Protein AF-A0A914VPI0-F1 (afdb_monomer_lite)

InterPro domains:
  IPR000718 Peptidase M13 [PS51885] (1-111)
  IPR000718 Peptidase M13 [PTHR11733] (2-81)
  IPR008753 Peptidase M13, N-terminal domain [PF05649] (10-102)
  IPR024079 Metallopeptidase, catalytic domain superfamily [G3DSA:3.40.390.10] (1-35)
  IPR042089 Peptidase M13, domain 2 [G3DSA:1.10.1380.10] (36-105)

Foldseek 3Di:
DQQADCVDDCVVPVCCRRGVSVCVVDDADPPGPDDDVVVVVVVVVVVVVVVLLCDDDDPVPDDPVSVVSSVVVVVVPPVVVCVVCVVVVVQVVQVVVVHDPVVDPDDDDDD

Secondary structure (DSSP, 8-state):
-TT--TTS-TTT-HHHHHHHHHHHH-PPPTT-S---HHHHHHHHHHHHHHHHHHSPP-TTT--HHHHHHHHHHHHHH-HHHHHHHHHHHHHHHHHHTT--GGGTT------

Structure (mmCIF, N/CA/C/O backbone):
data_AF-A0A914VPI0-F1
#
_entry.id   AF-A0A914VPI0-F1
#
loop_
_atom_site.group_PDB
_atom_site.id
_atom_site.type_symbol
_atom_site.label_atom_id
_atom_site.label_alt_id
_atom_site.label_comp_id
_atom_site.label_asym_id
_atom_site.label_entity_id
_atom_site.label_seq_id
_atom_site.pdbx_PDB_ins_code
_atom_site.Cartn_x
_atom_site.Cartn_y
_atom_site.Cartn_z
_atom_site.occupancy
_atom_site.B_iso_or_equiv
_atom_site.auth_seq_id
_atom_site.auth_comp_id
_atom_site.auth_asym_id
_atom_site.auth_atom_id
_atom_site.pdbx_PDB_model_num
ATOM 1 N N . MET A 1 1 ? -9.112 -2.509 28.258 1.00 60.81 1 MET A N 1
ATOM 2 C CA . MET A 1 1 ? -10.455 -2.096 28.729 1.00 60.81 1 MET A CA 1
ATOM 3 C C . MET A 1 1 ? -10.968 -0.825 28.054 1.00 60.81 1 MET A C 1
ATOM 5 O O . MET A 1 1 ? -12.164 -0.602 28.101 1.00 60.81 1 MET A O 1
ATOM 9 N N . SER A 1 2 ? -10.125 -0.026 27.387 1.00 82.44 2 SER A N 1
ATOM 10 C CA . SER A 1 2 ? -10.544 1.194 26.674 1.00 82.44 2 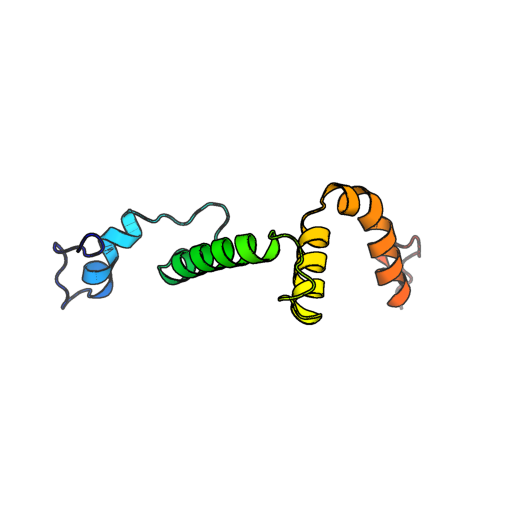SER A CA 1
ATOM 11 C C . SER A 1 2 ? -11.471 0.956 25.469 1.00 82.44 2 SER A C 1
ATOM 13 O O . SER A 1 2 ? -12.212 1.858 25.099 1.00 82.44 2 SER A O 1
ATOM 15 N N . SER A 1 3 ? -11.456 -0.240 24.872 1.00 86.94 3 SER A N 1
ATOM 16 C CA . SER A 1 3 ? -12.276 -0.590 23.698 1.00 86.94 3 SER A CA 1
ATOM 17 C C . SER A 1 3 ? -13.730 -0.961 24.013 1.00 86.94 3 SER A C 1
ATOM 19 O O . SER A 1 3 ? -14.582 -0.883 23.130 1.00 86.94 3 SER A O 1
ATOM 21 N N . MET A 1 4 ? -14.014 -1.362 25.256 1.00 92.56 4 MET A N 1
ATOM 22 C CA . MET A 1 4 ? -15.319 -1.891 25.663 1.00 92.56 4 MET A CA 1
ATOM 23 C C . MET A 1 4 ? -16.271 -0.765 26.059 1.00 92.56 4 MET A C 1
ATOM 25 O O . MET A 1 4 ? -15.866 0.149 26.779 1.00 92.56 4 MET A O 1
ATOM 29 N N . ASN A 1 5 ? -17.535 -0.866 25.649 1.00 94.25 5 ASN A N 1
ATOM 30 C CA . ASN A 1 5 ? -18.631 -0.028 26.121 1.00 94.25 5 ASN A CA 1
ATOM 31 C C . ASN A 1 5 ? -19.422 -0.770 27.214 1.00 94.25 5 ASN A C 1
ATOM 33 O O . ASN A 1 5 ? -20.345 -1.529 26.933 1.00 94.25 5 ASN A O 1
ATOM 37 N N . THR A 1 6 ? -19.063 -0.547 28.481 1.00 93.38 6 THR A N 1
ATOM 38 C CA . THR A 1 6 ? -19.673 -1.249 29.624 1.00 93.38 6 THR A CA 1
ATOM 39 C C . THR A 1 6 ? -21.097 -0.803 29.961 1.00 93.38 6 THR A C 1
ATOM 41 O O . THR A 1 6 ? -21.695 -1.359 30.877 1.00 93.38 6 THR A O 1
ATOM 44 N N . GLU A 1 7 ? -21.632 0.204 29.268 1.00 94.50 7 GLU A N 1
ATOM 45 C CA . GLU A 1 7 ? -23.016 0.665 29.442 1.00 94.50 7 GLU A CA 1
ATOM 46 C C . GLU A 1 7 ? -24.028 -0.228 28.709 1.00 94.50 7 GLU A C 1
ATOM 48 O O . GLU A 1 7 ? -25.225 -0.163 28.988 1.00 94.50 7 GLU A O 1
ATOM 53 N N . VAL A 1 8 ? -23.559 -1.071 27.784 1.00 94.94 8 VAL A N 1
ATOM 54 C CA . VAL A 1 8 ? -24.396 -1.988 27.005 1.00 94.94 8 VAL A CA 1
ATOM 55 C C . VAL A 1 8 ? -24.396 -3.374 27.642 1.00 94.94 8 VAL A C 1
ATOM 57 O O . VAL A 1 8 ? -23.370 -3.863 28.103 1.00 94.94 8 VAL A O 1
ATOM 60 N N . ASP A 1 9 ? -25.559 -4.022 27.685 1.00 95.62 9 ASP A N 1
ATOM 61 C CA . ASP A 1 9 ? -25.660 -5.403 28.158 1.00 95.62 9 ASP A CA 1
ATOM 62 C C . ASP A 1 9 ? -25.090 -6.366 27.092 1.00 95.62 9 ASP A C 1
ATOM 64 O O . ASP A 1 9 ? -25.642 -6.433 25.985 1.00 95.62 9 ASP A O 1
ATOM 68 N N . PRO A 1 10 ? -24.033 -7.144 27.403 1.00 95.19 10 PRO A N 1
ATOM 69 C CA . PRO A 1 10 ? -23.428 -8.084 26.460 1.00 95.19 10 PRO A CA 1
ATOM 70 C C . PRO A 1 10 ? -24.386 -9.176 25.971 1.00 95.19 10 PRO A C 1
ATOM 72 O O . PRO A 1 10 ? -24.151 -9.745 24.907 1.00 95.19 10 PRO A O 1
ATOM 75 N N . CYS A 1 11 ? -25.448 -9.491 26.720 1.00 96.69 11 CYS A N 1
ATOM 76 C CA . CYS A 1 11 ? -26.450 -10.476 26.309 1.00 96.69 11 CYS A CA 1
ATOM 77 C C . CYS A 1 11 ? -27.368 -9.956 25.192 1.00 96.69 11 CYS A C 1
ATOM 79 O O . CYS A 1 11 ? -27.969 -10.763 24.483 1.00 96.69 11 CYS A O 1
ATOM 81 N N . ASN A 1 12 ? -27.479 -8.632 25.040 1.00 96.94 12 ASN A N 1
ATOM 82 C CA . ASN A 1 12 ? -28.312 -7.996 24.020 1.00 96.94 12 ASN A CA 1
ATOM 83 C C . ASN A 1 12 ? -27.496 -7.619 22.779 1.00 96.94 12 ASN A C 1
ATOM 85 O O . ASN A 1 12 ? -27.931 -7.889 21.663 1.00 96.94 12 ASN A O 1
ATOM 89 N N . ASP A 1 13 ? -26.313 -7.026 22.972 1.00 96.12 13 ASP A N 1
ATOM 90 C CA . ASP A 1 13 ? -25.389 -6.688 21.887 1.00 96.12 13 ASP A CA 1
ATOM 91 C C . ASP A 1 13 ? -23.937 -6.834 22.356 1.00 96.12 13 ASP A C 1
ATOM 93 O O . ASP A 1 13 ? -23.317 -5.925 22.918 1.00 96.12 13 ASP A O 1
ATOM 97 N N . PHE A 1 14 ? -23.387 -8.025 22.125 1.00 96.19 14 PHE A N 1
ATOM 98 C CA . PHE A 1 14 ? -22.012 -8.330 22.499 1.00 96.19 14 PHE A CA 1
ATOM 99 C C . PHE A 1 14 ? -20.988 -7.518 21.694 1.00 96.19 14 PHE A C 1
ATOM 101 O O . PHE A 1 14 ? -19.904 -7.232 22.204 1.00 96.19 14 PHE A O 1
ATOM 108 N N . TYR A 1 15 ? -21.311 -7.142 20.452 1.00 93.81 15 TYR A N 1
ATOM 109 C CA . TYR A 1 15 ? -20.388 -6.406 19.593 1.00 93.81 15 TYR A CA 1
ATOM 110 C C . TYR A 1 15 ? -20.218 -4.969 20.086 1.00 93.81 15 TYR A C 1
ATOM 112 O O . TYR A 1 15 ? -19.087 -4.531 20.305 1.00 93.81 15 TYR A O 1
ATOM 120 N N . GLU A 1 16 ? -21.317 -4.263 20.359 1.00 95.00 16 GLU A N 1
ATOM 121 C CA . GLU A 1 16 ? -21.255 -2.913 20.931 1.00 95.00 16 GLU A CA 1
ATOM 122 C C . GLU A 1 16 ? -20.626 -2.933 22.332 1.00 95.00 16 GLU A C 1
ATOM 124 O O . GLU A 1 16 ? -19.779 -2.093 22.637 1.00 95.00 16 GLU A O 1
ATOM 129 N N . TYR A 1 17 ? -20.941 -3.927 23.168 1.00 95.06 17 TYR A N 1
ATOM 130 C CA . TYR A 1 17 ? -20.295 -4.070 24.476 1.00 95.06 17 TYR A CA 1
ATOM 131 C C . TYR A 1 17 ? -18.771 -4.233 24.368 1.00 95.06 17 TYR A C 1
ATOM 133 O O . TYR A 1 17 ? -18.012 -3.576 25.084 1.00 95.06 17 TYR A O 1
ATOM 141 N N . ALA A 1 18 ? -18.294 -5.101 23.474 1.00 94.06 18 ALA A N 1
ATOM 142 C CA . ALA A 1 18 ? -16.871 -5.408 23.359 1.00 94.06 18 ALA A CA 1
ATOM 143 C C . ALA A 1 18 ? -16.072 -4.331 22.599 1.00 94.06 18 ALA A C 1
ATOM 145 O O . ALA A 1 18 ? -14.909 -4.089 22.936 1.00 94.06 18 ALA A O 1
ATOM 146 N N . CYS A 1 19 ? -16.678 -3.694 21.590 1.00 93.25 19 CYS A N 1
ATOM 147 C CA . CYS A 1 19 ? -15.987 -2.852 20.608 1.00 93.25 19 CYS A CA 1
ATOM 148 C C . CYS A 1 19 ? -16.529 -1.419 20.488 1.00 93.25 19 CYS A C 1
ATOM 150 O O . CYS A 1 19 ? -15.892 -0.598 19.828 1.00 93.25 19 CYS A O 1
ATOM 152 N N . GLY A 1 20 ? -17.663 -1.082 21.103 1.00 92.00 20 GLY A N 1
ATOM 153 C CA . GLY A 1 20 ? -18.370 0.182 20.863 1.00 92.00 20 GLY A CA 1
ATOM 154 C C . GLY A 1 20 ? -17.538 1.436 21.135 1.00 92.00 20 GLY A C 1
ATOM 155 O O . GLY A 1 20 ? -17.606 2.416 20.393 1.00 92.00 20 GLY A O 1
ATOM 156 N N . ASN A 1 21 ? -16.669 1.406 22.150 1.00 93.75 21 ASN A N 1
ATOM 157 C CA . ASN A 1 21 ? -15.753 2.519 22.416 1.00 93.75 21 ASN A CA 1
ATOM 158 C C . ASN A 1 21 ? -14.548 2.537 21.467 1.00 93.75 21 ASN A C 1
ATOM 160 O O . ASN A 1 21 ? -13.998 3.605 21.204 1.00 93.75 21 ASN A O 1
ATOM 164 N N . TRP A 1 22 ? -14.140 1.393 20.918 1.00 92.19 22 TRP A N 1
ATOM 165 C CA . TRP A 1 22 ? -13.097 1.352 19.895 1.00 92.19 22 TRP A CA 1
ATOM 166 C C . TRP A 1 22 ? -13.563 2.031 18.606 1.00 92.19 22 TRP A C 1
ATOM 168 O O . TRP A 1 22 ? -12.867 2.916 18.119 1.00 92.19 22 TRP A O 1
ATOM 178 N N . ILE A 1 23 ? -14.770 1.707 18.131 1.00 88.38 23 ILE A N 1
ATOM 179 C CA . ILE A 1 23 ? -15.354 2.280 16.905 1.00 88.38 23 ILE A CA 1
ATOM 180 C C . ILE A 1 23 ? -15.473 3.805 17.016 1.00 88.38 23 ILE A C 1
ATOM 182 O O . ILE A 1 23 ? -15.099 4.528 16.098 1.00 88.38 23 ILE A O 1
ATOM 186 N N . LYS A 1 24 ? -15.925 4.317 18.169 1.00 88.12 24 LYS A N 1
ATOM 187 C CA . LYS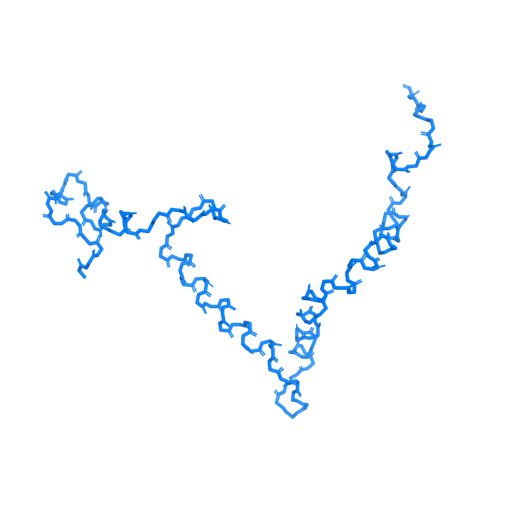 A 1 24 ? -16.036 5.768 18.419 1.00 88.12 24 LYS A CA 1
ATOM 188 C C . LYS A 1 24 ? -14.695 6.503 18.338 1.00 88.12 24 LYS A C 1
ATOM 190 O O . LYS A 1 24 ? -14.667 7.669 17.963 1.00 88.12 24 LYS A O 1
ATOM 195 N N . ASN A 1 25 ? -13.605 5.835 18.709 1.00 89.50 25 ASN A N 1
ATOM 196 C CA . ASN A 1 25 ? -12.266 6.424 18.751 1.00 89.50 25 ASN A CA 1
ATOM 197 C C . ASN A 1 25 ? -11.447 6.179 17.473 1.00 89.50 25 ASN A C 1
ATOM 199 O O . ASN A 1 25 ? -10.384 6.775 17.327 1.00 89.50 25 ASN A O 1
ATOM 203 N N . HIS A 1 26 ? -11.923 5.323 16.567 1.00 88.38 26 HIS A N 1
ATOM 204 C CA . HIS A 1 26 ? -11.245 4.978 15.316 1.00 88.38 26 HIS A CA 1
ATOM 205 C C . HIS A 1 26 ? -12.211 5.213 14.149 1.00 88.38 26 HIS A C 1
ATOM 207 O O . HIS A 1 26 ? -12.786 4.258 13.628 1.00 88.38 26 HIS A O 1
ATOM 213 N N . PRO A 1 27 ? -12.458 6.479 13.762 1.00 89.75 27 PRO A N 1
ATOM 214 C CA . PRO A 1 27 ? -13.196 6.772 12.540 1.00 89.75 27 PRO A CA 1
ATOM 215 C C . PRO A 1 27 ? -12.412 6.277 11.320 1.00 89.75 27 PRO A C 1
ATOM 217 O O . PRO A 1 27 ? -11.183 6.243 11.345 1.00 89.75 27 PRO A O 1
ATOM 220 N N . ILE A 1 28 ? -13.125 5.913 10.252 1.00 89.12 28 ILE A N 1
ATOM 221 C CA . ILE A 1 28 ? -12.508 5.490 8.989 1.00 89.12 28 ILE A CA 1
ATOM 222 C C . ILE A 1 28 ? -11.751 6.692 8.385 1.00 89.12 28 ILE A C 1
ATOM 224 O O . ILE A 1 28 ? -12.382 7.731 8.172 1.00 89.12 28 ILE A O 1
ATOM 228 N N . PRO A 1 29 ? -10.432 6.580 8.138 1.00 87.56 29 PRO A N 1
ATOM 229 C CA . PRO A 1 29 ? -9.640 7.610 7.459 1.00 87.56 29 PRO A CA 1
ATOM 230 C C . PRO A 1 29 ? -10.079 7.868 6.007 1.00 87.56 29 PRO A C 1
ATOM 232 O O . PRO A 1 29 ? -10.658 6.993 5.370 1.00 87.56 29 PRO A O 1
ATOM 235 N N . ASP A 1 30 ? -9.745 9.038 5.451 1.00 91.25 30 ASP A N 1
ATOM 236 C CA . ASP A 1 30 ? -10.121 9.422 4.074 1.00 91.25 30 ASP A CA 1
ATOM 237 C C . ASP A 1 30 ? -9.487 8.532 2.988 1.00 91.25 30 ASP A C 1
ATOM 239 O O . ASP A 1 30 ? -10.008 8.421 1.877 1.00 91.25 30 ASP A O 1
ATOM 243 N N . ASP A 1 31 ? -8.352 7.908 3.295 1.00 88.94 31 ASP A N 1
ATOM 244 C CA . ASP A 1 31 ? -7.592 7.025 2.412 1.00 88.94 31 ASP A CA 1
ATOM 245 C C . ASP A 1 31 ? -7.934 5.538 2.596 1.00 88.94 31 ASP A C 1
ATOM 247 O O . ASP A 1 31 ? -7.357 4.687 1.916 1.00 88.94 31 ASP A O 1
ATOM 251 N N . ALA A 1 32 ? -8.894 5.210 3.467 1.00 86.25 32 ALA A N 1
ATOM 252 C CA . ALA A 1 32 ? -9.257 3.837 3.786 1.00 86.25 32 ALA A CA 1
ATOM 253 C C . ALA A 1 32 ? -10.753 3.558 3.549 1.00 86.25 32 ALA A C 1
ATOM 255 O O . ALA A 1 32 ? -11.615 4.366 3.889 1.00 86.25 32 ALA A O 1
ATOM 256 N N . PRO A 1 33 ? -11.114 2.380 3.011 1.00 86.62 33 PRO A N 1
ATOM 257 C CA . PRO A 1 33 ? -12.515 1.981 2.878 1.00 86.62 33 PRO A CA 1
ATOM 258 C C . PRO A 1 33 ? -13.120 1.453 4.194 1.00 86.62 33 PRO A C 1
ATOM 260 O O . PRO A 1 33 ? -14.343 1.400 4.327 1.00 86.62 33 PRO A O 1
ATOM 263 N N . SER A 1 34 ? -12.285 1.027 5.148 1.00 88.00 34 SER A N 1
ATOM 264 C CA . SER A 1 34 ? -12.673 0.445 6.438 1.00 88.00 34 SER A CA 1
ATOM 265 C C . SER A 1 34 ? -11.584 0.649 7.491 1.00 88.00 34 SER A C 1
ATOM 267 O O . SER A 1 34 ? -10.447 0.979 7.165 1.00 88.00 34 SER A O 1
ATOM 269 N N . VAL A 1 35 ? -11.930 0.424 8.762 1.00 86.50 35 VAL A N 1
ATOM 270 C CA . VAL A 1 35 ? -10.974 0.404 9.873 1.00 86.50 35 VAL A CA 1
ATOM 271 C C . VAL A 1 35 ? -11.302 -0.754 10.812 1.00 86.50 35 VAL A C 1
ATOM 273 O O . VAL A 1 35 ? -12.441 -0.927 11.251 1.00 86.50 35 VAL A O 1
ATOM 276 N N . SER A 1 36 ? -10.301 -1.567 11.122 1.00 87.50 36 SER A N 1
ATOM 277 C CA . SER A 1 36 ? -10.367 -2.608 12.143 1.00 87.50 36 SER A CA 1
ATOM 278 C C . SER A 1 36 ? -9.001 -2.741 12.825 1.00 87.50 36 SER A C 1
ATOM 280 O O . SER A 1 36 ? -8.007 -2.132 12.428 1.00 87.50 36 SER A O 1
ATOM 282 N N . ASN A 1 37 ? -8.933 -3.554 13.877 1.00 85.00 37 ASN A N 1
ATOM 283 C CA . ASN A 1 37 ? -7.660 -3.845 14.538 1.00 85.00 37 ASN A CA 1
ATOM 284 C C . ASN A 1 37 ? -6.659 -4.568 13.615 1.00 85.00 37 ASN A C 1
ATOM 286 O O . ASN A 1 37 ? -5.458 -4.501 13.866 1.00 85.00 37 ASN A O 1
ATOM 290 N N . PHE A 1 38 ? -7.131 -5.263 12.573 1.00 85.75 38 PHE A N 1
ATOM 291 C CA . PHE A 1 38 ? -6.251 -5.923 11.608 1.00 85.75 38 PHE A CA 1
ATOM 292 C C . PHE A 1 38 ? -5.542 -4.919 10.699 1.00 85.75 38 PHE A C 1
ATOM 294 O O . PHE A 1 38 ? -4.364 -5.106 10.417 1.00 85.75 38 PHE A O 1
ATOM 301 N N . GLU A 1 39 ? -6.221 -3.848 10.290 1.00 85.25 39 GLU A N 1
ATOM 302 C CA . GLU A 1 39 ? -5.638 -2.759 9.506 1.00 85.25 39 GLU A CA 1
ATOM 303 C C . GLU A 1 39 ? -4.536 -2.063 10.307 1.00 85.25 39 GLU A C 1
ATOM 305 O O . GLU A 1 39 ? -3.453 -1.863 9.770 1.00 85.25 39 GLU A O 1
ATOM 310 N N . ASN A 1 40 ? -4.751 -1.805 11.604 1.00 84.75 40 ASN A N 1
ATOM 311 C CA . ASN A 1 40 ? -3.707 -1.244 12.471 1.00 84.75 40 ASN A CA 1
ATOM 312 C C . ASN A 1 40 ? -2.457 -2.142 12.506 1.00 84.75 40 ASN A C 1
ATOM 314 O O . ASN A 1 40 ? -1.339 -1.666 12.337 1.00 84.75 40 ASN A O 1
ATOM 318 N N . LEU A 1 41 ? -2.643 -3.457 12.668 1.00 88.88 41 LEU A N 1
ATOM 319 C CA . LEU A 1 41 ? -1.529 -4.409 12.641 1.00 88.88 41 LEU A CA 1
ATOM 320 C C . LEU A 1 41 ? -0.841 -4.456 11.266 1.00 88.88 41 LEU A C 1
ATOM 322 O O . LEU A 1 41 ? 0.377 -4.605 11.189 1.00 88.88 41 LEU A O 1
ATOM 326 N N . GLY A 1 42 ? -1.618 -4.351 10.188 1.00 90.19 42 GLY A N 1
ATOM 327 C CA . GLY A 1 42 ? -1.102 -4.269 8.825 1.00 90.19 42 GLY A CA 1
ATOM 328 C C . GLY A 1 42 ? -0.219 -3.041 8.628 1.00 90.19 42 GLY A C 1
ATOM 329 O O . GLY A 1 42 ? 0.887 -3.178 8.118 1.00 90.19 42 GLY A O 1
ATOM 330 N N . GLN A 1 43 ? -0.654 -1.877 9.112 1.00 87.31 43 GLN A N 1
ATOM 331 C CA . GLN A 1 43 ? 0.124 -0.638 9.061 1.00 87.31 43 GLN A CA 1
ATOM 332 C C . GLN A 1 43 ? 1.436 -0.753 9.844 1.00 87.31 43 GLN A C 1
ATOM 334 O O . GLN A 1 43 ? 2.492 -0.410 9.316 1.00 87.31 43 GLN A O 1
ATOM 339 N N . ASP A 1 44 ? 1.403 -1.298 11.064 1.00 92.31 44 ASP A N 1
ATOM 340 C CA . ASP A 1 44 ? 2.620 -1.523 11.857 1.00 92.31 44 ASP A CA 1
ATOM 341 C C . ASP A 1 44 ? 3.606 -2.456 11.127 1.00 92.31 44 ASP A C 1
ATOM 343 O O . ASP A 1 44 ? 4.819 -2.222 11.114 1.00 92.31 44 ASP A O 1
ATOM 347 N N . LEU A 1 45 ? 3.089 -3.506 10.477 1.00 95.75 45 LEU A N 1
ATOM 348 C CA . LEU A 1 45 ? 3.893 -4.420 9.669 1.00 95.75 45 LEU A CA 1
ATOM 349 C C . LEU A 1 45 ? 4.481 -3.726 8.433 1.00 95.75 45 LEU A C 1
ATOM 351 O O . LEU A 1 45 ? 5.652 -3.933 8.124 1.00 95.75 45 LEU A O 1
ATOM 355 N N . GLU A 1 46 ? 3.696 -2.916 7.727 1.00 94.94 46 GLU A N 1
ATOM 356 C CA . GLU A 1 46 ? 4.155 -2.153 6.564 1.00 94.94 46 GLU A CA 1
ATOM 357 C C . GLU A 1 46 ? 5.267 -1.170 6.935 1.00 94.94 46 GLU A C 1
ATOM 359 O O . GLU A 1 46 ? 6.256 -1.074 6.208 1.00 94.94 46 GLU A O 1
ATOM 364 N N . VAL A 1 47 ? 5.162 -0.502 8.089 1.00 96.00 47 VAL A N 1
ATOM 365 C CA . VAL A 1 47 ? 6.222 0.371 8.614 1.00 96.00 47 VAL A CA 1
ATOM 366 C C . VAL A 1 47 ? 7.503 -0.426 8.860 1.00 96.00 47 VAL A C 1
ATOM 368 O O . VAL A 1 47 ? 8.562 -0.040 8.368 1.00 96.00 47 VAL A O 1
ATOM 371 N N . ALA A 1 48 ? 7.412 -1.572 9.538 1.00 96.94 48 ALA A N 1
ATOM 372 C CA . ALA A 1 48 ? 8.575 -2.424 9.783 1.00 96.94 48 ALA A CA 1
ATOM 373 C C . ALA A 1 48 ? 9.201 -2.955 8.477 1.00 96.94 48 ALA A C 1
ATOM 375 O O . ALA A 1 48 ? 10.423 -2.995 8.331 1.00 96.94 48 ALA A O 1
ATOM 376 N N . LEU A 1 49 ? 8.380 -3.344 7.496 1.00 97.06 49 LEU A N 1
ATOM 377 C CA . LEU A 1 49 ? 8.858 -3.788 6.183 1.00 97.06 49 LEU A CA 1
ATOM 378 C C . LEU A 1 49 ? 9.544 -2.659 5.415 1.00 97.06 49 LEU A C 1
ATOM 380 O O . LEU A 1 49 ? 10.592 -2.887 4.810 1.00 97.06 49 LEU A O 1
ATOM 384 N N . LYS A 1 50 ? 8.977 -1.450 5.451 1.00 97.06 50 LYS A N 1
ATOM 385 C CA . LYS A 1 50 ? 9.573 -0.265 4.836 1.00 97.06 50 LYS A CA 1
ATOM 386 C C . LYS A 1 50 ? 10.962 0.000 5.406 1.00 97.06 50 LYS A C 1
ATOM 388 O O . LYS A 1 50 ? 11.899 0.166 4.630 1.00 97.06 50 LYS A O 1
ATOM 393 N N . GLU A 1 51 ? 11.113 -0.026 6.731 1.00 96.62 51 GLU A N 1
ATOM 394 C CA . GLU A 1 51 ? 12.414 0.158 7.386 1.00 96.62 51 GLU A CA 1
ATOM 395 C C . GLU A 1 51 ? 13.452 -0.843 6.856 1.00 96.62 51 GLU A C 1
ATOM 397 O O . GLU A 1 51 ? 14.522 -0.440 6.402 1.00 96.62 51 GLU A O 1
ATOM 402 N N . LEU A 1 52 ? 13.102 -2.133 6.798 1.00 95.81 52 LEU A N 1
ATOM 403 C CA . LEU A 1 52 ? 13.988 -3.185 6.285 1.00 95.81 52 LEU A CA 1
ATOM 404 C C . LEU A 1 52 ? 14.346 -3.010 4.799 1.00 95.81 52 LEU A C 1
ATOM 406 O O . LEU A 1 52 ? 15.455 -3.353 4.380 1.00 95.81 52 LEU A O 1
ATOM 410 N N . LEU A 1 53 ? 13.418 -2.508 3.981 1.00 96.81 53 LEU A N 1
ATOM 411 C CA . LEU A 1 53 ? 13.628 -2.302 2.544 1.00 96.81 5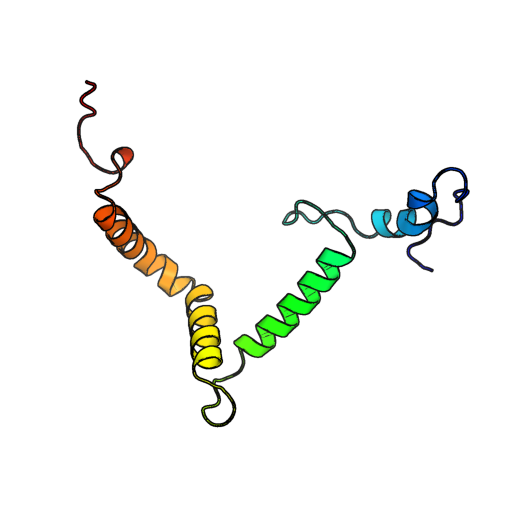3 LEU A CA 1
ATOM 412 C C . LEU A 1 53 ? 14.436 -1.034 2.229 1.00 96.81 53 LEU A C 1
ATOM 414 O O . LEU A 1 53 ? 15.088 -0.971 1.184 1.00 96.81 53 LEU A O 1
ATOM 418 N N . GLU A 1 54 ? 14.417 -0.037 3.114 1.00 95.81 54 GLU A N 1
ATOM 419 C CA . GLU A 1 54 ? 15.186 1.208 2.981 1.00 95.81 54 GLU A CA 1
ATOM 420 C C . GLU A 1 54 ? 16.627 1.088 3.504 1.00 95.81 54 GLU A C 1
ATOM 422 O O . GLU A 1 54 ? 17.489 1.905 3.162 1.00 95.81 54 GLU A O 1
ATOM 427 N N . GLU A 1 55 ? 16.932 0.045 4.279 1.00 94.81 55 GLU A N 1
ATOM 428 C CA . GLU A 1 55 ? 18.298 -0.265 4.687 1.00 94.81 55 GLU A CA 1
ATOM 429 C C . GLU A 1 55 ? 19.227 -0.491 3.487 1.00 94.81 55 GLU A C 1
ATOM 431 O O . GLU A 1 55 ? 18.898 -1.170 2.507 1.00 94.81 55 GLU A O 1
ATOM 436 N N . LYS A 1 56 ? 20.467 0.0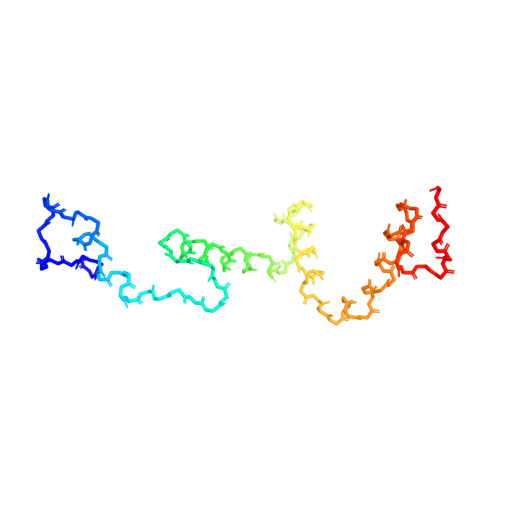05 3.601 1.00 92.69 56 LYS A N 1
ATOM 437 C CA . LYS A 1 56 ? 21.496 -0.223 2.580 1.00 92.69 56 LYS A CA 1
ATOM 438 C C . LYS A 1 56 ? 21.695 -1.720 2.356 1.00 92.69 56 LYS A C 1
ATOM 440 O O . LYS A 1 56 ? 21.796 -2.492 3.306 1.00 92.69 56 LYS A O 1
ATOM 445 N N . TYR A 1 57 ? 21.785 -2.112 1.089 1.00 93.44 57 TYR A N 1
ATOM 446 C CA . TYR A 1 57 ? 22.099 -3.486 0.719 1.00 93.44 57 TYR A CA 1
ATOM 447 C C . TYR A 1 57 ? 23.433 -3.925 1.335 1.00 93.44 57 TYR A C 1
ATOM 449 O O . TYR A 1 57 ? 24.445 -3.225 1.220 1.00 93.44 57 TYR A O 1
ATOM 457 N N . ASN A 1 58 ? 23.428 -5.099 1.960 1.00 93.56 58 ASN A N 1
ATOM 458 C CA . ASN A 1 58 ? 24.605 -5.707 2.555 1.00 93.56 58 ASN A CA 1
ATOM 459 C C . ASN A 1 58 ? 24.928 -7.028 1.854 1.00 93.56 58 ASN A C 1
ATOM 461 O O . ASN A 1 58 ? 24.315 -8.048 2.132 1.00 93.56 58 ASN A O 1
ATOM 465 N N . ALA A 1 59 ? 25.958 -7.035 1.009 1.00 89.69 59 ALA A N 1
ATOM 466 C CA . ALA A 1 59 ? 26.361 -8.213 0.235 1.00 89.69 59 ALA A CA 1
ATOM 467 C C . ALA A 1 59 ? 26.789 -9.444 1.063 1.00 89.69 59 ALA A C 1
ATOM 469 O O . ALA A 1 59 ? 26.968 -10.518 0.494 1.00 89.69 59 ALA A O 1
ATOM 470 N N . VAL A 1 60 ? 27.002 -9.301 2.377 1.00 91.25 60 VAL A N 1
ATOM 471 C CA . VAL A 1 60 ? 27.370 -10.411 3.271 1.00 91.25 60 VAL A CA 1
ATOM 472 C C . VAL A 1 60 ? 26.133 -11.072 3.882 1.00 91.25 60 VAL A C 1
ATOM 474 O O . VAL A 1 60 ? 26.114 -12.292 4.027 1.00 91.25 60 VAL A O 1
ATOM 477 N N . SER A 1 61 ? 25.118 -10.287 4.258 1.00 90.75 61 SER A N 1
ATOM 478 C CA . SER A 1 61 ? 23.903 -10.784 4.927 1.00 90.75 61 SER A CA 1
ATOM 479 C C . SER A 1 61 ? 22.695 -10.917 4.003 1.00 90.75 61 SER A C 1
ATOM 481 O O . SER A 1 61 ? 21.828 -11.753 4.252 1.00 90.75 61 SER A O 1
ATOM 483 N N . ASP A 1 62 ? 22.625 -10.109 2.950 1.00 94.12 62 ASP A N 1
ATOM 484 C CA . ASP A 1 62 ? 21.470 -10.032 2.068 1.00 94.12 62 ASP A CA 1
ATOM 485 C C . ASP A 1 62 ? 21.662 -10.990 0.890 1.00 94.12 62 ASP A C 1
ATOM 487 O O . ASP A 1 62 ? 22.617 -10.894 0.119 1.00 94.12 62 ASP A O 1
ATOM 491 N N . GLY A 1 63 ? 20.721 -11.919 0.729 1.00 95.12 63 GLY A N 1
ATOM 492 C CA . GLY A 1 63 ? 20.661 -12.765 -0.459 1.00 95.12 63 GLY A CA 1
ATOM 493 C C . GLY A 1 63 ? 20.171 -12.000 -1.692 1.00 95.12 63 GLY A C 1
ATOM 494 O O . GLY A 1 63 ? 19.573 -10.928 -1.593 1.00 95.12 63 GLY A O 1
ATOM 495 N N . GLU A 1 64 ? 20.330 -12.603 -2.870 1.00 95.38 64 GLU A N 1
ATOM 496 C CA . GLU A 1 64 ? 19.899 -12.014 -4.148 1.00 95.38 64 GLU A CA 1
ATOM 497 C C . GLU A 1 64 ? 18.404 -11.641 -4.168 1.00 95.38 64 GLU A C 1
ATOM 499 O O . GLU A 1 64 ? 18.017 -10.619 -4.730 1.00 95.38 64 GLU A O 1
ATOM 504 N N . ALA A 1 65 ? 17.550 -12.439 -3.519 1.00 95.94 65 ALA A N 1
ATOM 505 C CA . ALA A 1 65 ? 16.122 -12.141 -3.414 1.00 95.94 65 ALA A CA 1
ATOM 506 C C . ALA A 1 65 ? 15.853 -10.851 -2.618 1.00 95.94 65 ALA A C 1
ATOM 508 O O . ALA A 1 65 ? 15.026 -10.038 -3.026 1.00 95.94 65 ALA A O 1
ATOM 509 N N . VAL A 1 66 ? 16.585 -10.641 -1.518 1.00 96.50 66 VAL A N 1
ATOM 510 C CA . VAL A 1 66 ? 16.484 -9.428 -0.692 1.00 96.50 66 VAL A CA 1
ATOM 511 C C . VAL A 1 66 ? 17.008 -8.224 -1.465 1.00 96.50 66 VAL A C 1
ATOM 513 O O . VAL A 1 66 ? 16.386 -7.166 -1.447 1.00 96.50 66 VAL A O 1
ATOM 516 N N . HIS A 1 67 ? 18.103 -8.398 -2.207 1.00 95.75 67 HIS A N 1
ATOM 517 C CA . HIS A 1 67 ? 18.641 -7.354 -3.071 1.00 95.75 67 HIS A CA 1
ATOM 518 C C . HIS A 1 67 ? 17.605 -6.868 -4.093 1.00 95.75 67 HIS A C 1
ATOM 520 O O . HIS A 1 67 ? 17.307 -5.677 -4.133 1.00 95.75 67 HIS A O 1
ATOM 526 N N . LYS A 1 68 ? 16.980 -7.791 -4.839 1.00 96.62 68 LYS A N 1
ATOM 527 C CA . LYS A 1 68 ? 15.928 -7.457 -5.815 1.00 96.62 68 LYS A CA 1
ATOM 528 C C . LYS A 1 68 ? 14.721 -6.786 -5.165 1.00 96.62 68 LYS A C 1
ATOM 530 O O . LYS A 1 68 ? 14.166 -5.862 -5.747 1.00 96.62 68 LYS A O 1
ATOM 535 N N . ALA A 1 69 ? 14.321 -7.221 -3.968 1.00 97.19 69 ALA A N 1
ATOM 536 C CA . ALA A 1 69 ? 13.221 -6.595 -3.237 1.00 97.19 69 ALA A CA 1
ATOM 537 C C . ALA A 1 69 ? 13.540 -5.137 -2.859 1.00 97.19 69 ALA A C 1
ATOM 539 O O . ALA A 1 69 ? 12.718 -4.253 -3.102 1.00 97.19 69 ALA A O 1
ATOM 540 N N . LYS A 1 70 ? 14.747 -4.870 -2.339 1.00 97.00 70 LYS A N 1
ATOM 541 C CA . LYS A 1 70 ? 15.219 -3.513 -2.012 1.00 97.00 70 LYS A CA 1
ATOM 542 C C . LYS A 1 70 ? 15.307 -2.623 -3.256 1.00 97.00 70 LYS A C 1
ATOM 544 O O . LYS A 1 70 ? 14.841 -1.487 -3.234 1.00 97.00 70 LYS A O 1
ATOM 549 N N . GLU A 1 71 ? 15.856 -3.133 -4.358 1.00 96.00 71 GLU A N 1
ATOM 550 C CA . GLU A 1 71 ? 15.929 -2.386 -5.623 1.00 96.00 71 GLU A CA 1
ATOM 551 C C . GLU A 1 71 ? 14.542 -2.080 -6.194 1.00 96.00 71 GLU A C 1
ATOM 553 O O . GLU A 1 71 ? 14.275 -0.952 -6.607 1.00 96.00 7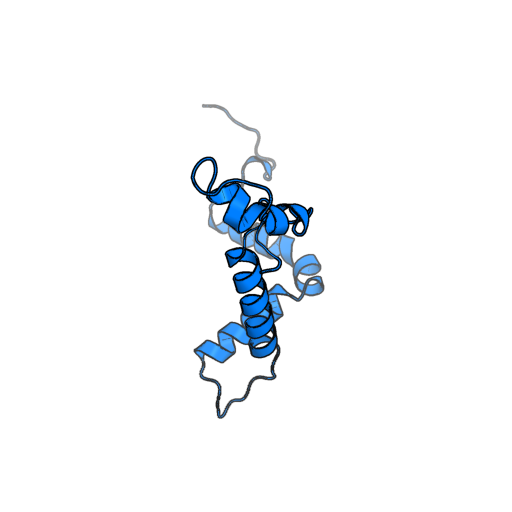1 GLU A O 1
ATOM 558 N N . PHE A 1 72 ? 13.642 -3.064 -6.186 1.00 96.31 72 PHE A N 1
ATOM 559 C CA . PHE A 1 72 ? 12.271 -2.881 -6.649 1.00 96.31 72 PHE A CA 1
ATOM 560 C C . PHE A 1 72 ? 11.533 -1.828 -5.814 1.00 96.31 72 PHE A C 1
ATOM 562 O O . PHE A 1 72 ? 10.879 -0.948 -6.373 1.00 96.31 72 PHE A O 1
ATOM 569 N N . HIS A 1 73 ? 11.703 -1.858 -4.488 1.00 96.88 73 HIS A N 1
ATOM 570 C CA . HIS A 1 73 ? 11.171 -0.837 -3.586 1.00 96.88 73 HIS A CA 1
ATOM 571 C C . HIS A 1 73 ? 11.683 0.569 -3.948 1.00 96.88 73 HIS A C 1
ATOM 573 O O . HIS A 1 73 ? 10.892 1.498 -4.099 1.00 96.88 73 HIS A O 1
ATOM 579 N N . GLN A 1 74 ? 12.989 0.725 -4.185 1.00 95.88 74 GLN A N 1
ATOM 580 C CA . GLN A 1 74 ? 13.579 2.010 -4.583 1.00 95.88 74 GLN A CA 1
ATOM 581 C C . GLN A 1 74 ? 13.063 2.519 -5.936 1.00 95.88 74 GLN A C 1
ATOM 583 O O . GLN A 1 74 ? 12.843 3.720 -6.095 1.00 95.88 74 GLN A O 1
ATOM 588 N N . GLN A 1 75 ? 12.861 1.629 -6.911 1.00 95.12 75 GLN A N 1
ATOM 589 C CA . GLN A 1 75 ? 12.294 2.006 -8.209 1.00 95.12 75 GLN A CA 1
ATOM 590 C C . GLN A 1 75 ? 10.836 2.457 -8.084 1.00 95.12 75 GLN A C 1
ATOM 592 O O . GLN A 1 75 ? 10.451 3.430 -8.728 1.00 95.12 75 GLN A O 1
ATOM 597 N N . CYS A 1 76 ? 10.053 1.796 -7.227 1.00 95.62 76 CYS A N 1
ATOM 598 C CA . CYS A 1 76 ? 8.661 2.154 -6.957 1.00 95.62 76 CYS A CA 1
ATOM 599 C C . CYS A 1 76 ? 8.528 3.561 -6.347 1.00 95.62 76 CYS A C 1
ATOM 601 O O . CYS A 1 76 ? 7.644 4.320 -6.733 1.00 95.62 76 CYS A O 1
ATOM 603 N N . LEU A 1 77 ? 9.435 3.937 -5.438 1.00 95.88 77 LEU A N 1
ATOM 604 C CA . LEU A 1 77 ? 9.392 5.235 -4.752 1.00 95.88 77 LEU A CA 1
ATOM 605 C C . LEU A 1 77 ? 10.001 6.397 -5.553 1.00 95.88 77 LEU A C 1
ATOM 607 O O . LEU A 1 77 ? 9.843 7.558 -5.173 1.00 95.88 77 LEU A O 1
ATOM 611 N N . ASN A 1 78 ? 10.717 6.131 -6.649 1.00 96.75 78 ASN A N 1
ATOM 612 C CA . ASN A 1 78 ? 11.342 7.184 -7.449 1.00 96.75 78 ASN A CA 1
ATOM 613 C C . ASN A 1 78 ? 10.331 7.851 -8.397 1.00 96.75 78 ASN A C 1
ATOM 615 O O . ASN A 1 78 ? 10.367 7.667 -9.616 1.00 96.75 78 ASN A O 1
ATOM 619 N N . GLU A 1 79 ? 9.456 8.681 -7.829 1.00 96.19 79 GLU A N 1
ATOM 620 C CA . GLU A 1 79 ? 8.412 9.403 -8.567 1.00 96.19 79 GLU A CA 1
ATOM 621 C C . GLU A 1 79 ? 8.968 10.246 -9.718 1.00 96.19 79 GLU A C 1
ATOM 623 O O . GLU A 1 79 ? 8.348 10.340 -10.774 1.00 96.19 79 GLU A O 1
ATOM 628 N N . THR A 1 80 ? 10.163 10.827 -9.562 1.00 96.94 80 THR A N 1
ATOM 629 C CA . THR A 1 80 ? 10.781 11.636 -10.625 1.00 96.94 80 THR A CA 1
ATOM 630 C C . THR A 1 80 ? 11.096 10.779 -11.848 1.00 96.94 80 THR A C 1
ATOM 632 O O . THR A 1 80 ? 10.758 11.154 -12.971 1.00 96.94 80 THR A O 1
ATOM 635 N N . ALA A 1 81 ? 11.715 9.611 -11.648 1.00 95.44 81 ALA A N 1
ATOM 636 C CA . ALA A 1 81 ? 11.996 8.685 -12.740 1.00 95.44 81 ALA A CA 1
ATOM 637 C C . ALA A 1 81 ? 10.699 8.195 -13.397 1.00 95.44 81 ALA A C 1
ATOM 639 O O . ALA A 1 81 ? 10.607 8.177 -14.627 1.00 95.44 81 ALA A O 1
ATOM 640 N N . ILE A 1 82 ? 9.682 7.869 -12.593 1.00 96.31 82 ILE A N 1
ATOM 641 C CA . ILE A 1 82 ? 8.367 7.438 -13.081 1.00 96.31 82 ILE A CA 1
ATOM 642 C C . ILE A 1 82 ? 7.736 8.538 -13.943 1.00 96.31 82 ILE A C 1
ATOM 644 O O . ILE A 1 82 ? 7.397 8.290 -15.097 1.00 96.31 82 ILE A O 1
ATOM 648 N N . LEU A 1 83 ? 7.646 9.775 -13.452 1.00 96.44 83 LEU A N 1
ATOM 649 C CA . LEU A 1 83 ? 7.018 10.883 -14.181 1.00 96.44 83 LEU A CA 1
ATOM 650 C C . LEU A 1 83 ? 7.737 11.231 -15.492 1.00 96.44 83 LEU A C 1
ATOM 652 O O . LEU A 1 83 ? 7.091 11.671 -16.443 1.00 96.44 83 LEU A O 1
ATOM 656 N N . LEU A 1 84 ? 9.050 11.008 -15.572 1.00 97.12 84 LEU A N 1
ATOM 657 C CA . LEU A 1 84 ? 9.824 11.242 -16.793 1.00 97.12 84 LEU A CA 1
ATOM 658 C C . LEU A 1 84 ? 9.717 10.102 -17.817 1.00 97.12 84 LEU A C 1
ATOM 660 O O . LEU A 1 84 ? 9.902 10.348 -19.008 1.00 97.12 84 LEU A O 1
ATOM 664 N N . THR A 1 85 ? 9.438 8.868 -17.384 1.00 95.94 85 THR A N 1
ATOM 665 C CA . THR A 1 85 ? 9.548 7.669 -18.239 1.00 95.94 85 THR A CA 1
ATOM 666 C C . THR A 1 85 ? 8.238 6.905 -18.449 1.00 95.94 85 THR A C 1
ATOM 668 O O . THR A 1 85 ? 8.165 6.095 -19.376 1.00 95.94 85 THR A O 1
ATOM 671 N N . TRP A 1 86 ? 7.183 7.186 -17.666 1.00 95.06 86 TRP A N 1
ATOM 672 C CA . TRP A 1 86 ? 5.928 6.415 -17.663 1.00 95.06 86 TRP A CA 1
ATOM 673 C C . TRP A 1 86 ? 5.319 6.263 -19.053 1.00 95.06 86 TRP A C 1
ATOM 675 O O . TRP A 1 86 ? 4.796 5.200 -19.377 1.00 95.06 86 TRP A O 1
ATOM 685 N N . ARG A 1 87 ? 5.383 7.312 -19.885 1.00 94.44 87 ARG A N 1
ATOM 686 C CA . ARG A 1 87 ? 4.742 7.295 -21.199 1.00 94.44 87 ARG A CA 1
ATOM 687 C C . ARG A 1 87 ? 5.407 6.296 -22.137 1.00 94.44 87 ARG A C 1
ATOM 689 O O . ARG A 1 87 ? 4.700 5.551 -22.802 1.00 94.44 87 ARG A O 1
ATOM 696 N N . GLY A 1 88 ? 6.740 6.258 -22.147 1.00 95.06 88 GLY A N 1
ATOM 697 C CA . GLY A 1 88 ? 7.495 5.299 -22.953 1.00 95.06 88 GLY A CA 1
ATOM 698 C C . GLY A 1 88 ? 7.222 3.868 -22.506 1.00 95.06 88 GLY A C 1
ATOM 699 O O . GLY A 1 88 ? 6.822 3.044 -23.318 1.00 95.06 88 GLY A O 1
ATOM 700 N N . ALA A 1 89 ? 7.314 3.608 -21.196 1.00 94.81 89 ALA A N 1
ATOM 701 C CA . ALA A 1 89 ? 7.011 2.290 -20.636 1.00 94.81 89 ALA A CA 1
ATOM 702 C C . ALA A 1 89 ? 5.574 1.839 -20.960 1.00 94.81 89 ALA A C 1
ATOM 704 O O . ALA A 1 89 ? 5.340 0.688 -21.324 1.00 94.81 89 ALA A O 1
ATOM 705 N N . PHE A 1 90 ? 4.609 2.756 -20.869 1.00 94.06 90 PHE A N 1
ATOM 706 C CA . PHE A 1 90 ? 3.223 2.497 -21.241 1.00 94.06 90 PHE A CA 1
ATOM 707 C C . PHE A 1 90 ? 3.082 2.158 -22.732 1.00 94.06 90 PHE A C 1
ATOM 709 O O . PHE A 1 90 ? 2.435 1.169 -23.072 1.00 94.06 90 PHE A O 1
ATOM 716 N N . ASP A 1 91 ? 3.691 2.945 -23.621 1.00 93.50 91 ASP A N 1
ATOM 717 C CA . ASP A 1 91 ? 3.618 2.728 -25.069 1.00 93.50 91 ASP A CA 1
ATOM 718 C C . ASP A 1 91 ? 4.280 1.404 -25.485 1.00 93.50 91 ASP A C 1
ATOM 720 O O . ASP A 1 91 ? 3.708 0.662 -26.290 1.00 93.50 91 ASP A O 1
ATOM 724 N N . ASP A 1 92 ? 5.417 1.053 -24.882 1.00 94.88 92 ASP A N 1
ATOM 725 C CA . ASP A 1 92 ? 6.104 -0.224 -25.100 1.00 94.88 92 ASP A CA 1
ATOM 726 C C . ASP A 1 92 ? 5.202 -1.405 -24.717 1.00 94.88 92 ASP A C 1
ATOM 728 O O . ASP A 1 92 ? 4.980 -2.312 -25.525 1.00 94.88 92 ASP A O 1
ATOM 732 N N . VAL A 1 93 ? 4.598 -1.359 -23.523 1.00 94.50 93 VAL A N 1
ATOM 733 C CA . VAL A 1 93 ? 3.666 -2.396 -23.057 1.00 94.50 93 VAL A CA 1
ATOM 734 C C . VAL A 1 93 ? 2.466 -2.495 -23.995 1.00 94.50 93 VAL A C 1
ATOM 736 O O . VAL A 1 93 ? 2.163 -3.578 -24.493 1.00 94.50 93 VAL A O 1
ATOM 739 N N . ILE A 1 94 ? 1.803 -1.383 -24.305 1.00 92.62 94 ILE A N 1
ATOM 740 C CA . ILE A 1 94 ? 0.611 -1.385 -25.159 1.00 92.62 94 ILE A CA 1
ATOM 741 C C . ILE A 1 94 ? 0.919 -1.870 -26.578 1.00 92.62 94 ILE A C 1
ATOM 743 O O . ILE A 1 94 ? 0.131 -2.628 -27.150 1.00 92.62 94 ILE A O 1
ATOM 747 N N . SER A 1 95 ? 2.061 -1.485 -27.147 1.00 92.25 95 SER A N 1
ATOM 748 C CA . SER A 1 95 ? 2.476 -1.955 -28.471 1.00 92.25 95 SER A CA 1
ATOM 749 C C . SER A 1 95 ? 2.703 -3.469 -28.496 1.00 92.25 95 SER A C 1
ATOM 751 O O . SER A 1 95 ? 2.291 -4.125 -29.455 1.00 92.25 95 SER A O 1
ATOM 753 N N . SER A 1 96 ? 3.245 -4.041 -27.413 1.00 94.56 96 SER A N 1
ATOM 754 C CA . SER A 1 96 ? 3.444 -5.489 -27.283 1.00 94.56 96 SER A CA 1
ATOM 755 C C . SER A 1 96 ? 2.129 -6.284 -27.296 1.00 94.56 96 SER A C 1
ATOM 757 O O . SER A 1 96 ? 2.102 -7.421 -27.764 1.00 94.56 96 SER A O 1
ATOM 759 N N . PHE A 1 97 ? 1.021 -5.664 -26.873 1.00 92.50 97 PHE A N 1
ATOM 760 C CA . PHE A 1 97 ? -0.324 -6.251 -26.885 1.00 92.50 97 PHE A CA 1
ATOM 761 C C . PHE A 1 97 ? -1.142 -5.920 -28.149 1.00 92.50 97 PHE A C 1
ATOM 763 O O . PHE A 1 97 ? -2.340 -6.188 -28.195 1.00 92.50 97 PHE A O 1
ATOM 770 N N . GLY A 1 98 ? -0.521 -5.362 -29.196 1.00 87.38 98 GLY A N 1
ATOM 771 C CA . GLY A 1 98 ? -1.194 -5.034 -30.463 1.00 87.38 98 GLY A CA 1
ATOM 772 C C . GLY A 1 98 ? -1.788 -3.621 -30.535 1.00 87.38 98 GLY A C 1
ATOM 773 O O . GLY A 1 98 ? -2.433 -3.266 -31.526 1.00 87.38 98 GLY A O 1
ATOM 774 N N . GLY A 1 99 ? -1.515 -2.786 -29.531 1.00 87.88 99 GLY A N 1
ATOM 775 C CA . GLY A 1 99 ? -1.942 -1.392 -29.467 1.00 87.88 99 GLY A CA 1
ATOM 776 C C . GLY A 1 99 ? -3.279 -1.182 -28.753 1.00 87.88 99 GLY A C 1
ATOM 777 O O . GLY A 1 99 ? -4.048 -2.107 -28.514 1.00 87.88 99 GLY A O 1
ATOM 778 N N . TRP A 1 100 ? -3.580 0.079 -28.437 1.00 88.31 100 TRP A N 1
ATOM 779 C CA . TRP A 1 100 ? -4.841 0.488 -27.813 1.00 88.31 100 TRP A CA 1
ATOM 780 C C . TRP A 1 100 ? -5.641 1.339 -28.800 1.00 88.31 100 TRP A C 1
ATOM 782 O O . TRP A 1 100 ? -5.276 2.482 -29.075 1.00 88.31 100 TRP A O 1
ATOM 792 N N . GLY A 1 101 ? -6.752 0.808 -29.320 1.00 85.69 101 GLY A N 1
ATOM 793 C CA . GLY A 1 101 ? -7.541 1.438 -30.390 1.00 85.69 101 GLY A CA 1
ATOM 794 C C . GLY A 1 101 ? -7.946 2.891 -30.111 1.00 85.69 101 GLY A C 1
ATOM 795 O O . GLY A 1 101 ? -7.746 3.742 -30.966 1.00 85.69 101 GLY A O 1
ATOM 796 N N . SER A 1 102 ? -8.399 3.199 -28.889 1.00 85.94 102 SER A N 1
ATOM 797 C CA . SER A 1 102 ? -8.736 4.572 -28.460 1.00 85.94 102 SER A CA 1
ATOM 798 C C . SER A 1 102 ? -7.558 5.559 -28.439 1.00 85.94 102 SER A C 1
ATOM 800 O O . SER A 1 102 ? -7.794 6.762 -28.389 1.00 85.94 102 SER A O 1
ATOM 802 N N . LEU A 1 103 ? -6.311 5.077 -28.409 1.00 82.38 103 LEU A N 1
ATOM 803 C CA . LEU A 1 103 ? -5.106 5.915 -28.395 1.00 82.38 103 LEU A CA 1
ATOM 804 C C . LEU A 1 103 ? -4.484 6.046 -29.787 1.00 82.38 103 LEU A C 1
ATOM 806 O O . LEU A 1 103 ? -3.674 6.937 -30.028 1.00 82.38 103 LEU A O 1
ATOM 810 N N . THR A 1 104 ? -4.856 5.159 -30.709 1.00 69.12 104 THR A N 1
ATOM 811 C CA . THR A 1 104 ? -4.407 5.212 -32.096 1.00 69.12 104 THR A CA 1
ATOM 812 C C . THR A 1 104 ? -5.397 6.005 -32.934 1.00 69.12 104 THR A C 1
ATOM 814 O O . THR A 1 104 ? -6.602 5.810 -32.823 1.00 69.12 104 THR A O 1
ATOM 817 N N . ASN A 1 105 ? -4.900 6.837 -33.847 1.00 60.72 105 ASN A N 1
ATOM 818 C CA . ASN A 1 105 ? -5.717 7.551 -34.830 1.00 60.72 105 ASN A CA 1
ATOM 819 C C . ASN A 1 105 ? -6.214 6.603 -35.949 1.00 60.72 105 ASN A C 1
ATOM 821 O O . ASN A 1 105 ? -6.093 6.899 -37.136 1.00 60.72 105 ASN A O 1
ATOM 825 N N . ARG A 1 106 ? -6.687 5.403 -35.581 1.00 56.50 106 ARG A N 1
ATOM 826 C CA . ARG A 1 106 ? -7.377 4.483 -36.483 1.00 56.50 106 ARG A CA 1
ATOM 827 C C . ARG A 1 106 ? -8.857 4.821 -36.425 1.00 56.50 106 ARG A C 1
ATOM 829 O O . ARG A 1 106 ? -9.487 4.685 -35.380 1.00 56.50 106 ARG A O 1
ATOM 836 N N . SER A 1 107 ? -9.395 5.264 -37.556 1.00 53.78 107 SER A N 1
ATOM 837 C CA . SER A 1 107 ? -10.831 5.383 -37.780 1.00 53.78 107 SER A CA 1
ATOM 838 C C . SER A 1 107 ? -11.485 4.066 -37.370 1.00 53.78 107 SER A C 1
ATOM 840 O O . SER A 1 107 ? -11.146 3.013 -3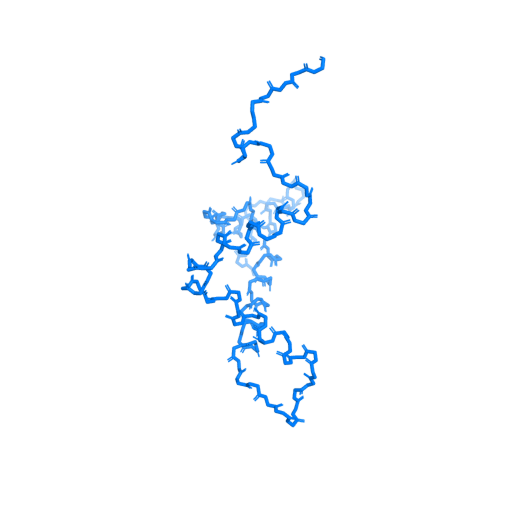7.914 1.00 53.78 107 SER A O 1
ATOM 842 N N . PHE A 1 108 ? -12.387 4.125 -36.392 1.00 51.06 108 PHE A N 1
ATOM 843 C CA . PHE A 1 108 ? -13.244 3.005 -36.028 1.00 51.06 108 PHE A CA 1
ATOM 844 C C . PHE A 1 108 ? -13.959 2.558 -37.311 1.00 51.06 108 PHE A C 1
ATOM 846 O O . PHE A 1 108 ? -14.744 3.318 -37.876 1.00 51.06 108 PHE A O 1
ATOM 853 N N . THR A 1 109 ? -13.620 1.381 -37.829 1.00 52.22 109 THR A N 1
ATOM 854 C CA . THR A 1 109 ? -14.371 0.735 -38.908 1.00 52.22 109 THR A CA 1
ATOM 855 C C . THR A 1 109 ? -15.182 -0.357 -38.225 1.00 52.22 109 THR A C 1
ATOM 857 O O . THR A 1 109 ? -14.586 -1.316 -37.741 1.00 52.22 109 THR A O 1
ATOM 860 N N . PRO A 1 110 ? -16.500 -0.162 -38.038 1.00 52.62 110 PRO A N 1
ATOM 861 C CA . PRO A 1 110 ? -17.356 -1.218 -37.526 1.00 52.62 110 PRO A CA 1
ATOM 862 C C . PRO A 1 110 ? -17.529 -2.282 -38.615 1.00 52.62 110 PRO A C 1
ATOM 864 O O . PRO A 1 110 ? -17.731 -1.920 -39.778 1.00 52.62 110 PRO A O 1
ATOM 867 N N . ASP A 1 111 ? -17.443 -3.553 -38.222 1.00 49.78 111 ASP A N 1
ATOM 868 C CA . ASP A 1 111 ? -17.918 -4.693 -39.018 1.00 49.78 111 ASP A CA 1
ATOM 869 C C . ASP A 1 111 ? -19.452 -4.679 -39.155 1.00 49.78 111 ASP A C 1
ATOM 871 O O . ASP A 1 111 ? -20.137 -4.287 -38.175 1.00 49.78 111 ASP A O 1
#

pLDDT: mean 89.8, std 10.77, range [49.78, 97.19]

Radius of gyration: 24.54 Å; chains: 1; bounding box: 56×24×69 Å

Organism: NCBI:txid2011161

Sequence (111 aa):
MSSMNTEVDPCNDFYEYACGNWIKNHPIPDDAPSVSNFENLGQDLEVALKELLEEKYNAVSDGEAVHKAKEFHQQCLNETAILLTWRGAFDDVISSFGGWGSLTNRSFTPD